Protein AF-A0A0G1B9B4-F1 (afdb_monomer)

Solvent-accessible surface area (backbone atoms only — not comparable to full-atom values): 3077 Å² total; per-residue (Å²): 129,85,73,76,82,75,75,73,75,96,80,59,69,68,59,54,51,50,52,53,51,46,46,74,74,33,88,64,48,50,75,78,39,58,93,78,56,55,68,81,75,42,92,83,96

Structure (mmCIF, N/CA/C/O backbone):
data_AF-A0A0G1B9B4-F1
#
_entry.id   AF-A0A0G1B9B4-F1
#
loop_
_atom_site.group_PDB
_atom_site.id
_atom_site.type_symbol
_atom_site.label_atom_id
_atom_site.label_alt_id
_atom_site.label_comp_id
_atom_site.label_asym_id
_atom_site.label_entity_id
_atom_site.label_seq_id
_atom_site.pdbx_PDB_ins_code
_atom_site.Cartn_x
_atom_site.Cartn_y
_atom_site.Cartn_z
_atom_site.occupancy
_atom_site.B_iso_or_equiv
_atom_site.auth_seq_id
_atom_site.auth_comp_id
_atom_site.auth_asym_id
_atom_site.auth_atom_id
_atom_site.pdbx_PDB_model_num
ATOM 1 N N . MET A 1 1 ? 30.573 -8.817 -22.245 1.00 54.09 1 MET A N 1
ATOM 2 C CA . MET A 1 1 ? 29.396 -8.436 -23.055 1.00 54.09 1 MET A CA 1
ATOM 3 C C . MET A 1 1 ? 28.615 -7.420 -22.241 1.00 54.09 1 MET A C 1
ATOM 5 O O . MET A 1 1 ? 28.338 -7.745 -21.092 1.00 54.09 1 MET A O 1
ATOM 9 N N . PRO A 1 2 ? 28.331 -6.207 -22.741 1.00 52.41 2 PRO A N 1
ATOM 10 C CA . PRO A 1 2 ? 27.378 -5.337 -22.067 1.00 52.41 2 PRO A CA 1
ATOM 11 C C . PRO A 1 2 ? 26.013 -6.023 -22.167 1.00 52.41 2 PRO A C 1
ATOM 13 O O . PRO A 1 2 ? 25.566 -6.370 -23.259 1.00 52.41 2 PRO A O 1
ATOM 16 N N . THR A 1 3 ? 25.405 -6.340 -21.029 1.00 60.16 3 THR A N 1
ATOM 17 C CA . THR A 1 3 ? 24.012 -6.790 -20.988 1.00 60.16 3 THR A CA 1
ATOM 18 C C . THR A 1 3 ? 23.151 -5.700 -21.623 1.00 60.16 3 THR A C 1
ATOM 20 O O . THR A 1 3 ? 23.383 -4.535 -21.298 1.00 60.16 3 THR A O 1
ATOM 23 N N . PRO A 1 4 ? 22.205 -6.025 -22.525 1.00 61.59 4 PRO A N 1
ATOM 24 C CA . PRO A 1 4 ? 21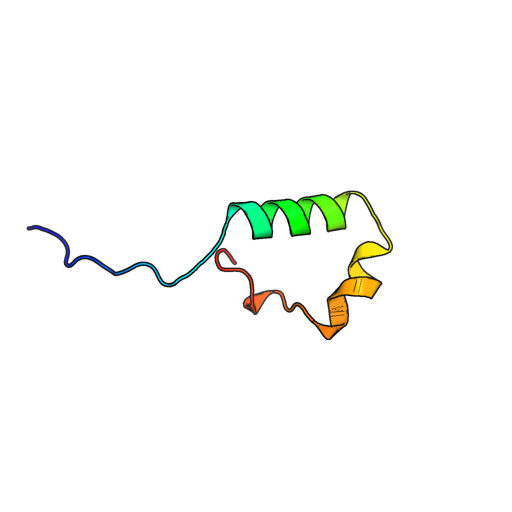.291 -5.019 -23.050 1.00 61.59 4 PRO A CA 1
ATOM 25 C C . PRO A 1 4 ? 20.634 -4.330 -21.858 1.00 61.59 4 PRO A C 1
ATOM 27 O O . PRO A 1 4 ? 20.220 -5.021 -20.927 1.00 61.59 4 PRO A O 1
ATOM 30 N N . ASP A 1 5 ? 20.609 -2.998 -21.854 1.00 64.56 5 ASP A N 1
ATOM 31 C CA . ASP A 1 5 ? 19.942 -2.203 -20.831 1.00 64.56 5 ASP A CA 1
ATOM 32 C C . ASP A 1 5 ? 18.485 -2.667 -20.727 1.00 64.56 5 ASP A C 1
ATOM 34 O O . ASP A 1 5 ? 17.615 -2.244 -21.494 1.00 64.56 5 ASP A O 1
ATOM 38 N N . VAL A 1 6 ? 18.217 -3.595 -19.807 1.00 68.25 6 VAL A N 1
ATOM 39 C CA . VAL A 1 6 ? 16.864 -3.991 -19.446 1.00 68.25 6 VAL A CA 1
ATOM 40 C C . VAL A 1 6 ? 16.297 -2.760 -18.771 1.00 68.25 6 VAL A C 1
ATOM 42 O O . VAL A 1 6 ? 16.560 -2.509 -17.596 1.00 68.25 6 VAL A O 1
ATOM 45 N N .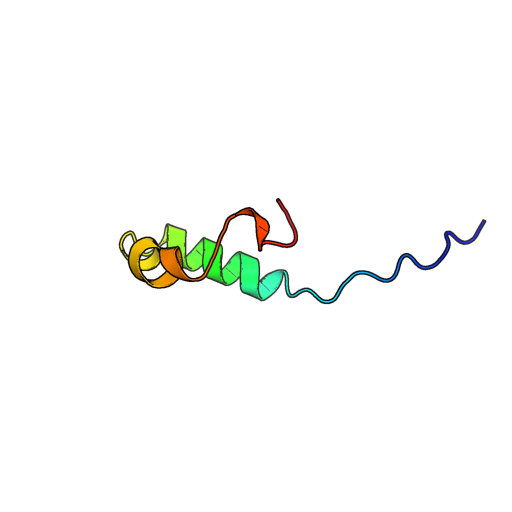 LYS A 1 7 ? 15.606 -1.925 -19.554 1.00 75.69 7 LYS A N 1
ATOM 46 C CA . LYS A 1 7 ? 14.900 -0.765 -19.029 1.00 75.69 7 LYS A CA 1
ATOM 47 C C . LYS A 1 7 ? 13.976 -1.276 -17.943 1.00 75.69 7 LYS A C 1
ATOM 49 O O . LYS A 1 7 ? 13.031 -2.012 -18.217 1.00 75.69 7 LYS A O 1
A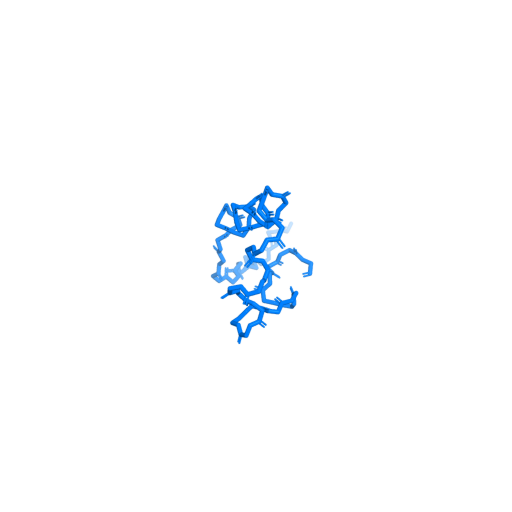TOM 54 N N . LEU A 1 8 ? 14.303 -0.899 -16.716 1.00 80.44 8 LEU A N 1
ATOM 55 C CA . LEU A 1 8 ? 13.446 -1.142 -15.581 1.00 80.44 8 LEU A CA 1
ATOM 56 C C . LEU A 1 8 ? 12.106 -0.457 -15.890 1.00 80.44 8 LEU A C 1
ATOM 58 O O . LEU A 1 8 ? 12.122 0.689 -16.365 1.00 80.44 8 LEU A O 1
ATOM 62 N N . PRO A 1 9 ? 10.965 -1.133 -15.695 1.00 86.12 9 PRO A N 1
ATOM 63 C CA . PRO A 1 9 ? 9.677 -0.470 -15.825 1.00 86.12 9 PRO A CA 1
ATOM 64 C C . PRO A 1 9 ? 9.592 0.719 -14.845 1.00 86.12 9 PRO A C 1
ATOM 66 O O . PRO A 1 9 ? 10.455 0.911 -13.988 1.00 86.12 9 PRO A O 1
ATOM 69 N N . PRO A 1 10 ? 8.613 1.615 -14.996 1.00 90.69 10 PRO A N 1
ATOM 70 C CA . PRO A 1 10 ? 8.397 2.667 -14.012 1.00 90.69 10 PRO A CA 1
ATOM 71 C C . PRO A 1 10 ? 7.872 2.055 -12.703 1.00 90.69 10 PRO A C 1
ATOM 73 O O . PRO A 1 10 ? 6.805 1.452 -12.694 1.00 90.69 10 PRO A O 1
ATOM 76 N N . GLN A 1 11 ? 8.602 2.236 -11.599 1.00 91.69 11 GLN A N 1
ATOM 77 C CA . GLN A 1 11 ? 8.183 1.812 -10.254 1.00 91.69 11 GLN A CA 1
ATOM 78 C C . GLN A 1 11 ? 8.675 2.775 -9.170 1.00 91.69 11 GLN A C 1
ATOM 80 O O . GLN A 1 11 ? 9.628 3.529 -9.392 1.00 91.69 11 GLN A O 1
ATOM 85 N N . ASN A 1 12 ? 8.082 2.684 -7.975 1.00 95.62 12 ASN A N 1
ATOM 86 C CA . ASN A 1 12 ? 8.547 3.383 -6.779 1.00 95.62 12 ASN A CA 1
ATOM 87 C C . ASN A 1 12 ? 8.566 2.446 -5.557 1.00 95.62 12 ASN A C 1
ATOM 89 O O . ASN A 1 12 ? 7.611 2.360 -4.789 1.00 95.62 12 ASN A O 1
ATOM 93 N N . VAL A 1 13 ? 9.707 1.782 -5.364 1.00 93.81 13 VAL A N 1
ATOM 94 C CA . VAL A 1 13 ? 9.907 0.786 -4.299 1.00 93.81 13 VAL A CA 1
ATOM 95 C C . VAL A 1 13 ? 9.814 1.396 -2.893 1.00 93.81 13 VAL A C 1
ATOM 97 O O . VAL A 1 13 ? 9.359 0.735 -1.964 1.00 93.81 13 VAL A O 1
ATOM 100 N N . GLU A 1 14 ? 10.221 2.653 -2.712 1.00 95.38 14 GLU A N 1
ATOM 101 C CA . GLU A 1 14 ? 10.148 3.333 -1.411 1.00 95.38 14 GLU A CA 1
ATOM 102 C C . GLU A 1 14 ? 8.693 3.597 -0.998 1.00 95.38 14 GLU A C 1
ATOM 104 O O . GLU A 1 14 ? 8.317 3.400 0.162 1.00 95.38 14 GLU A O 1
ATOM 109 N N . ALA A 1 15 ? 7.848 3.983 -1.959 1.00 95.00 15 ALA A N 1
ATOM 110 C CA . ALA A 1 15 ? 6.421 4.169 -1.720 1.00 95.00 15 ALA A CA 1
ATOM 111 C C . ALA A 1 15 ? 5.740 2.839 -1.363 1.00 95.00 15 ALA A C 1
ATOM 113 O O . ALA A 1 15 ? 4.987 2.780 -0.392 1.00 95.00 15 ALA A O 1
ATOM 114 N N . GLU A 1 16 ? 6.060 1.763 -2.083 1.00 95.06 16 GLU A N 1
ATOM 115 C CA . GLU A 1 16 ? 5.566 0.411 -1.792 1.00 95.06 16 GLU A CA 1
ATOM 116 C C . GLU A 1 16 ? 5.917 -0.036 -0.364 1.00 95.06 16 GLU A C 1
ATOM 118 O O . GLU A 1 16 ? 5.040 -0.443 0.402 1.00 95.06 16 GLU A O 1
ATOM 123 N N . GLN A 1 17 ? 7.183 0.109 0.042 1.00 94.88 17 GLN A N 1
ATOM 124 C CA . GLN A 1 17 ? 7.625 -0.210 1.404 1.00 94.88 17 GLN A CA 1
ATOM 125 C C . GLN A 1 17 ? 6.917 0.644 2.461 1.00 94.88 17 GLN A C 1
ATOM 127 O O . GLN A 1 17 ? 6.568 0.138 3.528 1.00 94.88 17 GLN A O 1
ATOM 132 N N . SER A 1 18 ? 6.666 1.918 2.161 1.00 95.56 18 SER A N 1
ATOM 133 C CA . SER A 1 18 ? 5.936 2.820 3.056 1.00 95.56 18 SER A CA 1
ATOM 134 C C . SER A 1 18 ? 4.478 2.386 3.243 1.00 95.56 18 SER A C 1
ATOM 136 O O . SER A 1 18 ? 3.971 2.404 4.367 1.00 95.56 18 SER A O 1
ATOM 138 N N . VAL A 1 19 ? 3.813 1.938 2.172 1.00 94.38 19 VAL A N 1
ATOM 139 C CA . VAL A 1 19 ? 2.444 1.396 2.231 1.00 94.38 19 VAL A CA 1
ATOM 140 C C . VAL A 1 19 ? 2.408 0.122 3.070 1.00 94.38 19 VAL A C 1
ATOM 142 O O . VAL A 1 19 ? 1.580 0.012 3.975 1.00 94.38 19 VAL A O 1
ATOM 145 N N . LEU A 1 20 ? 3.334 -0.810 2.834 1.00 94.69 20 LEU A N 1
ATOM 146 C CA . LEU A 1 20 ? 3.437 -2.040 3.625 1.00 94.69 20 LEU A CA 1
ATOM 147 C C . LEU A 1 20 ? 3.702 -1.737 5.105 1.00 94.69 20 LEU A C 1
ATOM 149 O O . LEU A 1 20 ? 3.034 -2.291 5.976 1.00 94.69 20 LEU A O 1
ATOM 153 N N . GLY A 1 21 ? 4.607 -0.802 5.402 1.00 95.25 21 GLY A N 1
ATOM 154 C CA . GLY A 1 21 ? 4.855 -0.340 6.767 1.00 95.25 21 GLY A CA 1
ATOM 155 C C . GLY A 1 21 ? 3.599 0.239 7.427 1.00 95.25 21 GLY A C 1
ATOM 156 O O . GLY A 1 21 ? 3.297 -0.090 8.572 1.00 95.25 21 GLY A O 1
ATOM 157 N N . CYS A 1 22 ? 2.816 1.037 6.697 1.00 95.06 22 CYS A N 1
ATOM 158 C CA . CYS A 1 22 ? 1.538 1.557 7.185 1.00 95.06 22 CYS A CA 1
ATOM 159 C C . CYS A 1 22 ? 0.537 0.430 7.500 1.00 95.06 22 CYS A C 1
ATOM 161 O O . CYS A 1 22 ? -0.058 0.435 8.579 1.00 95.06 22 CYS A O 1
ATOM 163 N N . LEU A 1 23 ? 0.412 -0.566 6.615 1.00 94.12 23 LEU A N 1
ATOM 164 C CA . LEU A 1 23 ? -0.450 -1.738 6.818 1.00 94.12 23 LEU A CA 1
ATOM 165 C C . LEU A 1 23 ? -0.047 -2.571 8.044 1.00 94.12 23 LEU A C 1
ATOM 167 O O . LEU A 1 23 ? -0.909 -3.142 8.710 1.00 94.12 23 LEU A O 1
ATOM 171 N N . MET A 1 24 ? 1.248 -2.633 8.367 1.00 94.56 24 MET A N 1
ATOM 172 C CA . 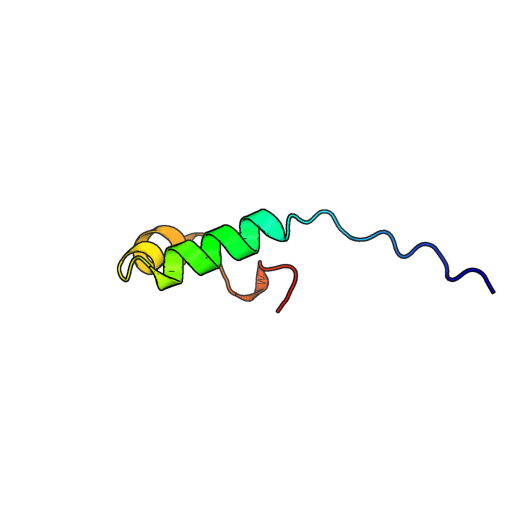MET A 1 24 ? 1.737 -3.332 9.561 1.00 94.56 24 MET A CA 1
ATOM 173 C C . MET A 1 24 ? 1.412 -2.586 10.863 1.00 94.56 24 MET A C 1
ATOM 175 O O . MET A 1 24 ? 1.221 -3.222 11.901 1.00 94.56 24 MET A O 1
ATOM 179 N N . LEU A 1 25 ? 1.366 -1.252 10.824 1.00 96.50 25 LEU A N 1
ATOM 180 C CA . LEU A 1 25 ? 1.127 -0.408 11.998 1.00 96.50 25 LEU A CA 1
ATOM 181 C C . LEU A 1 25 ? -0.367 -0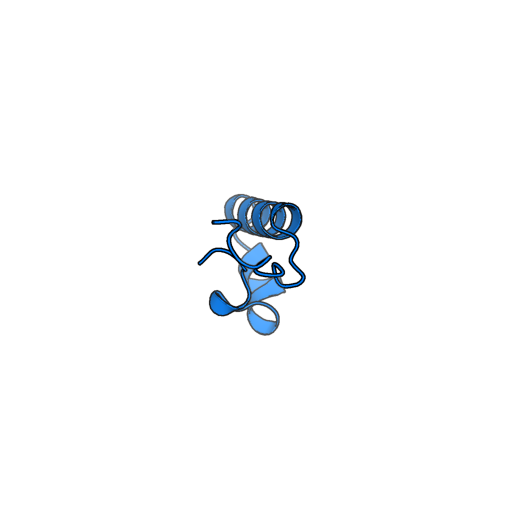.217 12.294 1.00 96.50 25 LEU A C 1
ATOM 183 O O . LEU A 1 25 ? -0.767 -0.239 13.459 1.00 96.50 25 LEU A O 1
ATOM 187 N N . ASP A 1 26 ? -1.194 -0.043 11.261 1.00 95.12 26 ASP A N 1
ATOM 188 C CA . ASP A 1 26 ? -2.636 0.181 11.386 1.00 95.12 26 ASP A CA 1
ATOM 189 C C . ASP A 1 26 ? -3.429 -1.036 10.886 1.00 95.12 26 ASP A C 1
ATOM 191 O O . ASP A 1 26 ? -3.576 -1.271 9.686 1.00 95.12 26 ASP A O 1
ATOM 195 N N . LYS A 1 27 ? -4.029 -1.776 11.828 1.00 87.62 27 LYS A N 1
ATOM 196 C CA . LYS A 1 27 ? -4.863 -2.958 11.544 1.00 87.62 27 LYS A CA 1
ATOM 197 C C . LYS A 1 27 ? -6.092 -2.662 10.678 1.00 87.62 27 LYS A C 1
ATOM 199 O O . LYS A 1 27 ? -6.659 -3.594 10.112 1.00 87.62 27 LYS A O 1
ATOM 204 N N . TYR A 1 28 ? -6.515 -1.403 10.577 1.00 94.19 28 TYR A N 1
ATOM 205 C CA . TYR A 1 28 ? -7.648 -0.984 9.751 1.00 94.19 28 TYR A CA 1
ATOM 206 C C . TYR A 1 28 ? -7.220 -0.347 8.425 1.00 94.19 28 TYR A C 1
ATOM 208 O O . TYR A 1 28 ? -8.078 -0.101 7.575 1.00 94.19 28 TYR A O 1
ATOM 216 N N . ALA A 1 29 ? -5.923 -0.102 8.206 1.00 94.19 29 ALA A N 1
ATOM 217 C CA . ALA A 1 29 ? -5.436 0.479 6.955 1.00 94.19 29 ALA A CA 1
ATOM 218 C C . ALA A 1 29 ? -5.731 -0.421 5.750 1.00 94.19 29 ALA A C 1
ATOM 220 O O . ALA A 1 29 ? -6.042 0.094 4.679 1.00 94.19 29 ALA A O 1
ATOM 221 N N . LEU A 1 30 ? -5.742 -1.746 5.941 1.00 91.56 30 LEU A N 1
ATOM 222 C CA . LEU A 1 30 ? -6.083 -2.701 4.885 1.00 91.56 30 LEU A CA 1
ATOM 223 C C . LEU A 1 30 ? -7.476 -2.434 4.299 1.00 91.56 30 LEU A C 1
ATOM 225 O O . LEU A 1 30 ? -7.630 -2.406 3.085 1.00 91.56 30 LEU A O 1
ATOM 229 N N . VAL A 1 31 ? -8.472 -2.156 5.145 1.00 94.56 31 VAL A N 1
ATOM 230 C CA . VAL A 1 31 ? -9.856 -1.892 4.708 1.00 94.56 31 VAL A CA 1
ATOM 231 C C . VAL A 1 31 ? -9.939 -0.651 3.816 1.00 94.56 31 VAL A C 1
ATOM 233 O O . VAL A 1 31 ? -10.774 -0.593 2.924 1.00 94.56 31 VAL A O 1
ATOM 236 N N . LYS A 1 32 ? -9.058 0.335 4.022 1.00 93.31 32 LYS A N 1
ATOM 237 C CA . LYS A 1 32 ? -9.046 1.579 3.237 1.00 93.31 32 LYS A CA 1
ATOM 238 C C . LYS A 1 32 ? -8.487 1.392 1.828 1.00 93.31 32 LYS A C 1
ATOM 240 O O . LYS A 1 32 ? -8.808 2.188 0.953 1.00 93.31 32 LYS A O 1
ATOM 245 N N . VAL A 1 33 ? -7.618 0.400 1.630 1.00 93.94 33 VAL A N 1
ATOM 246 C CA . VAL A 1 33 ? -6.876 0.215 0.372 1.00 93.94 33 VAL A CA 1
ATOM 247 C C . VAL A 1 33 ? -7.241 -1.067 -0.373 1.00 93.94 33 VAL A C 1
ATOM 249 O O . VAL A 1 33 ? -6.836 -1.211 -1.520 1.00 93.94 33 VAL A O 1
ATOM 252 N N . ALA A 1 34 ? -8.016 -1.972 0.235 1.00 92.56 34 ALA A N 1
ATOM 253 C CA . ALA A 1 34 ? -8.355 -3.284 -0.328 1.00 92.56 34 ALA A CA 1
ATOM 254 C C . ALA A 1 34 ? -9.074 -3.225 -1.687 1.00 92.56 34 ALA A C 1
ATOM 256 O O . ALA A 1 34 ? -8.909 -4.129 -2.501 1.00 92.56 34 ALA A O 1
ATOM 257 N N . ASP A 1 35 ? -9.839 -2.163 -1.952 1.00 95.31 35 ASP A N 1
ATOM 258 C CA . ASP A 1 35 ? -10.527 -1.977 -3.237 1.00 95.31 35 ASP A CA 1
ATOM 259 C C . ASP A 1 35 ? -9.613 -1.391 -4.329 1.00 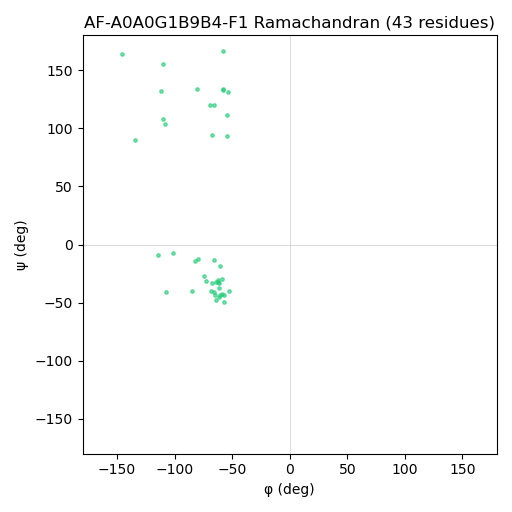95.31 35 ASP A C 1
ATOM 261 O O . ASP A 1 35 ? -9.971 -1.396 -5.509 1.00 95.31 35 ASP A O 1
ATOM 265 N N . LEU A 1 36 ? -8.448 -0.860 -3.941 1.00 94.75 36 LEU A N 1
ATOM 266 C CA . LEU A 1 36 ? -7.519 -0.150 -4.822 1.00 94.75 36 LEU A CA 1
ATOM 267 C C . LEU A 1 36 ? -6.256 -0.956 -5.129 1.00 94.75 36 LEU A C 1
ATOM 269 O O . LEU A 1 36 ? -5.781 -0.906 -6.257 1.00 94.75 36 LEU A O 1
ATOM 273 N N . LEU A 1 37 ? -5.701 -1.643 -4.130 1.00 93.69 37 LEU A N 1
ATOM 274 C CA . LEU A 1 37 ? -4.415 -2.327 -4.223 1.00 93.69 37 LEU A CA 1
ATOM 275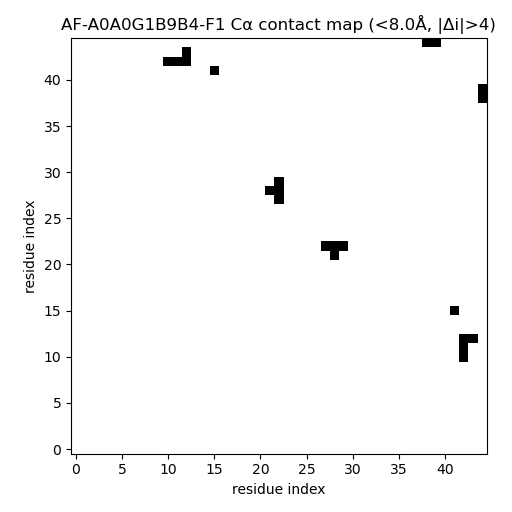 C C . LEU A 1 37 ? -4.592 -3.839 -4.161 1.00 93.69 37 LEU A C 1
ATOM 277 O O . LEU A 1 37 ? -5.235 -4.369 -3.250 1.00 93.69 37 LEU A O 1
ATOM 281 N N . ARG A 1 38 ? -3.942 -4.529 -5.093 1.00 93.88 38 ARG A N 1
ATOM 282 C CA . ARG A 1 38 ? -3.766 -5.980 -5.093 1.00 93.88 38 ARG A CA 1
ATOM 283 C C . ARG A 1 38 ? -2.306 -6.324 -4.814 1.00 93.88 38 ARG A C 1
ATOM 285 O O . ARG A 1 38 ? -1.430 -5.508 -5.092 1.00 93.88 38 ARG A O 1
ATOM 292 N N . PRO A 1 39 ? -2.017 -7.523 -4.285 1.00 92.25 39 PRO A N 1
ATOM 293 C CA . PRO A 1 39 ? -0.639 -7.973 -4.107 1.00 92.25 39 PRO A CA 1
ATOM 294 C C . PRO A 1 39 ? 0.176 -7.868 -5.403 1.00 92.25 39 PRO A C 1
ATOM 296 O O . PRO A 1 39 ? 1.287 -7.366 -5.376 1.00 92.25 39 PRO A O 1
ATOM 299 N N . GLU A 1 40 ? -0.428 -8.213 -6.543 1.00 93.94 40 GLU A N 1
ATOM 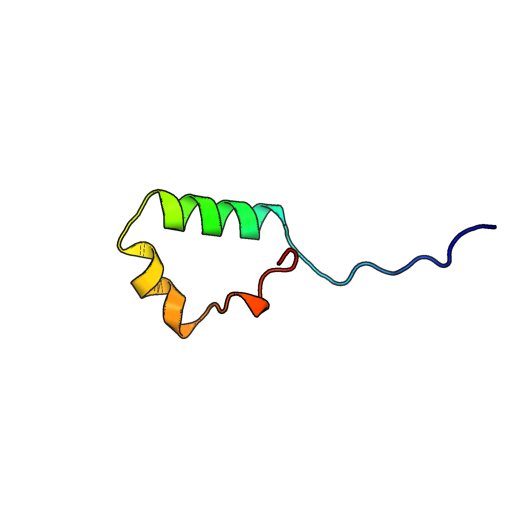300 C CA . GLU A 1 40 ? 0.222 -8.176 -7.863 1.00 93.94 40 GLU A CA 1
ATOM 301 C C . GLU A 1 40 ? 0.601 -6.766 -8.364 1.00 93.94 40 GLU A C 1
ATOM 303 O O . GLU A 1 40 ? 1.332 -6.650 -9.347 1.00 93.94 40 GLU A O 1
ATOM 308 N N . ASP A 1 41 ? 0.098 -5.697 -7.732 1.00 92.56 41 ASP A N 1
ATOM 309 C CA . ASP A 1 41 ? 0.428 -4.313 -8.101 1.00 92.56 41 ASP A CA 1
ATOM 310 C C . ASP A 1 41 ? 1.797 -3.870 -7.548 1.00 92.56 41 ASP A C 1
ATOM 312 O O . ASP A 1 41 ? 2.326 -2.831 -7.954 1.00 92.56 41 ASP A O 1
ATOM 316 N N . PHE A 1 42 ? 2.382 -4.636 -6.622 1.00 92.44 42 PHE A N 1
ATOM 317 C CA . PHE A 1 42 ? 3.696 -4.353 -6.055 1.00 92.44 42 PHE A CA 1
ATOM 318 C C . PHE A 1 42 ? 4.800 -4.818 -7.006 1.00 92.44 42 PHE A C 1
ATOM 320 O O . PHE A 1 42 ? 4.789 -5.929 -7.534 1.00 92.44 42 PHE A O 1
ATOM 327 N N . TYR A 1 43 ? 5.800 -3.966 -7.231 1.00 90.56 43 TYR A N 1
ATOM 328 C CA . TYR A 1 43 ? 6.869 -4.268 -8.178 1.00 90.56 43 TYR A CA 1
ATOM 329 C C . TYR A 1 43 ? 7.753 -5.428 -7.705 1.00 90.56 43 TYR A C 1
ATOM 331 O O . TYR A 1 43 ? 8.293 -6.200 -8.502 1.00 90.56 43 TYR A O 1
ATOM 339 N N . ARG A 1 44 ? 7.929 -5.539 -6.387 1.00 8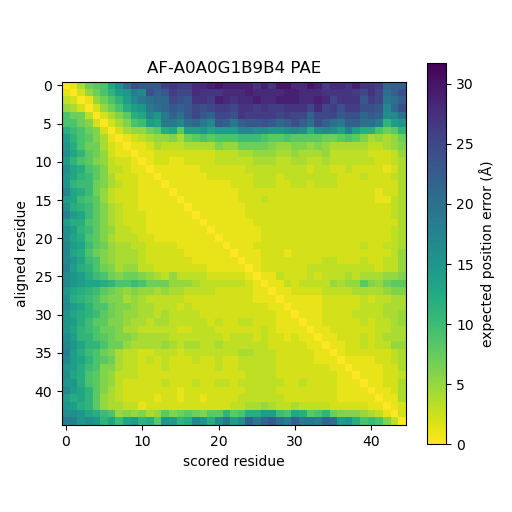0.31 44 ARG A N 1
ATOM 340 C CA . ARG A 1 44 ? 8.588 -6.678 -5.753 1.00 80.31 44 ARG A CA 1
ATOM 341 C C . ARG A 1 44 ? 7.533 -7.504 -5.024 1.00 80.31 44 ARG A C 1
ATOM 343 O O . ARG A 1 44 ? 7.192 -7.138 -3.904 1.00 80.31 44 ARG A O 1
ATOM 350 N N . HIS A 1 45 ? 7.176 -8.635 -5.640 1.00 60.44 45 HIS A N 1
ATOM 351 C CA . HIS A 1 45 ? 6.354 -9.760 -5.152 1.00 60.44 45 HIS A CA 1
ATOM 352 C C . HIS A 1 45 ? 4.940 -9.842 -5.713 1.00 60.44 45 HIS A C 1
ATOM 354 O O . HIS A 1 45 ? 4.142 -8.934 -5.434 1.00 60.44 45 HIS A O 1
#

Mean predicted aligned error: 6.44 Å

Sequence (45 aa):
MPTPDVKLPPQNVEAEQSVLGCLMLDKYALVKVADLLRPEDFYRH

Foldseek 3Di:
DPDPPPPDPDDDLPVVVVLVVVVVVDVCSCVVCVVPDDPVVHPPD

Radius of gyration: 14.52 Å; Cα contacts (8 Å, |Δi|>4): 11; chains: 1; bounding box: 40×14×35 Å

Secondary structure (DSSP, 8-state):
-PPP---PPS--HHHHHHHHHHHHH-TTHHHHHTTT--GGGSS--

pLDDT: mean 87.39, std 12.55, range [52.41, 96.5]